Protein AF-A0A1G9SXQ6-F1 (afdb_monomer_lite)

Secondary structure (DSSP, 8-state):
--HHHHHHHHHHHH-GGGGTT---SEEEEE-TTS-EEEEE---S-SS---EEEEEE-SSEEEEEEES-SSS-SSPPEEEEEETT-SS-EEEPPPGGG--S---S--HHHHHHHHHHHHHHHHHHHT---SPPPSPPTT------------HHHHHHHHHTT--

Radius of gyration: 20.34 Å; chains: 1; bounding box: 38×59×49 Å

Foldseek 3Di:
DPVVVVVVVVCVVCDPVNVPPDDDQKAWDADPVRHIDIHGHDPPDPQACADWDWDDDPFWIKIWGDSHPAPAQDAIWIWIDGPVGPDTDTDDDDCVLVPDDDDVDGRRVVVVVSLVVVVVVCVVPVNDPHDDPDDDPPDPDDDDRDPPPPVVVVVVVVVVVVD

Structure (mmCIF, N/CA/C/O backbone):
data_AF-A0A1G9SXQ6-F1
#
_entry.id   AF-A0A1G9SXQ6-F1
#
loop_
_atom_site.group_PDB
_atom_site.id
_atom_site.type_symbol
_atom_site.label_atom_id
_atom_site.label_alt_id
_atom_site.label_comp_id
_atom_site.label_asym_id
_atom_site.label_entity_id
_atom_site.label_seq_id
_atom_site.pdbx_PDB_ins_code
_atom_site.Cartn_x
_atom_site.Cartn_y
_atom_site.Cartn_z
_atom_site.occupancy
_atom_site.B_iso_or_equiv
_atom_site.auth_seq_id
_atom_site.auth_comp_id
_atom_site.auth_asym_id
_atom_site.auth_atom_id
_atom_site.pdbx_PDB_model_num
ATOM 1 N N . MET A 1 1 ? 1.268 -1.533 -26.487 1.00 35.97 1 MET A N 1
ATOM 2 C CA . MET A 1 1 ? 2.076 -0.455 -27.112 1.00 35.97 1 MET A CA 1
ATOM 3 C C . MET A 1 1 ? 1.260 0.641 -27.830 1.00 35.97 1 MET A C 1
ATOM 5 O O . MET A 1 1 ? 1.849 1.626 -28.244 1.00 35.97 1 MET A O 1
ATOM 9 N N . VAL A 1 2 ? -0.080 0.554 -27.939 1.00 32.72 2 VAL A N 1
ATOM 10 C CA . VAL A 1 2 ? -0.904 1.559 -28.668 1.00 32.72 2 VAL A CA 1
ATOM 11 C C . VAL A 1 2 ? -1.483 2.661 -27.754 1.00 32.72 2 VAL A C 1
ATOM 13 O O . VAL A 1 2 ? -1.720 3.781 -28.192 1.00 32.72 2 VAL A O 1
ATOM 16 N N . MET A 1 3 ? -1.627 2.392 -26.452 1.00 28.22 3 MET A N 1
ATOM 17 C CA . MET A 1 3 ? -2.198 3.334 -25.474 1.00 28.22 3 MET A CA 1
ATOM 18 C C . MET A 1 3 ? -1.271 4.525 -25.144 1.00 28.22 3 MET A C 1
ATOM 20 O O . MET A 1 3 ? -1.743 5.623 -24.855 1.00 28.22 3 MET A O 1
ATOM 24 N N . TRP A 1 4 ? 0.049 4.340 -25.264 1.00 29.31 4 TRP A N 1
ATOM 25 C CA . TRP A 1 4 ? 1.053 5.383 -25.005 1.00 29.31 4 TRP A CA 1
ATOM 26 C C . TRP A 1 4 ? 1.088 6.466 -26.095 1.00 29.31 4 TRP A C 1
ATOM 28 O O . TRP A 1 4 ? 1.252 7.645 -25.788 1.00 29.31 4 TRP A O 1
ATOM 38 N N . GLY A 1 5 ? 0.850 6.094 -27.359 1.00 29.83 5 GLY A N 1
ATOM 39 C CA . GLY A 1 5 ? 0.803 7.047 -28.473 1.00 29.83 5 GLY A CA 1
ATOM 40 C C . GLY A 1 5 ? -0.365 8.030 -28.364 1.00 29.83 5 GLY A C 1
ATOM 41 O O . GLY A 1 5 ? -0.203 9.214 -28.648 1.00 29.83 5 GLY A O 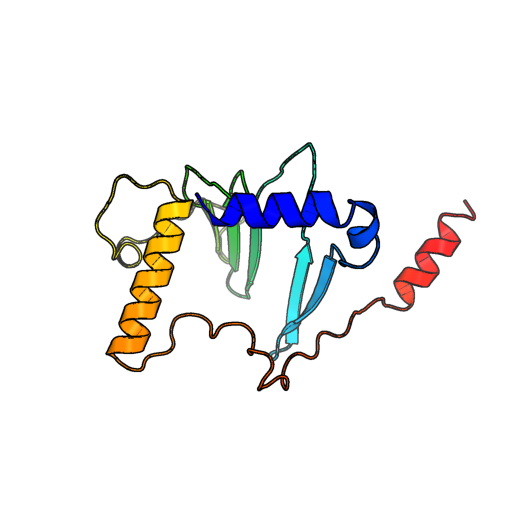1
ATOM 42 N N . ALA A 1 6 ? -1.523 7.571 -27.877 1.00 37.09 6 ALA A N 1
ATOM 43 C CA . ALA A 1 6 ? -2.682 8.431 -27.654 1.00 37.09 6 ALA A CA 1
ATOM 44 C C . ALA A 1 6 ? -2.465 9.394 -26.474 1.00 37.09 6 ALA A C 1
ATOM 46 O O . ALA A 1 6 ? -2.779 10.577 -26.587 1.00 37.09 6 ALA A O 1
ATOM 47 N N . CYS A 1 7 ? -1.871 8.924 -25.373 1.00 32.22 7 CYS A N 1
ATOM 48 C CA . CYS A 1 7 ? -1.610 9.765 -24.202 1.00 32.22 7 CYS A CA 1
ATOM 49 C C . CYS A 1 7 ? -0.569 10.860 -24.511 1.00 32.22 7 CYS A C 1
ATOM 51 O O . CYS A 1 7 ? -0.805 12.037 -24.241 1.00 32.22 7 CYS A O 1
ATOM 53 N N . ALA A 1 8 ? 0.527 10.504 -25.190 1.00 39.16 8 ALA A N 1
ATOM 54 C CA . ALA A 1 8 ? 1.541 11.464 -25.628 1.00 39.16 8 ALA A CA 1
ATOM 55 C C . ALA A 1 8 ? 0.994 12.473 -26.659 1.00 39.16 8 ALA A C 1
ATOM 57 O O . ALA A 1 8 ? 1.271 13.668 -26.562 1.00 39.16 8 ALA A O 1
ATOM 58 N N . ALA A 1 9 ? 0.152 12.028 -27.602 1.00 38.06 9 ALA A N 1
ATOM 59 C CA . ALA A 1 9 ? -0.474 12.914 -28.585 1.00 38.06 9 ALA A CA 1
ATOM 60 C C . ALA A 1 9 ? -1.456 13.913 -27.947 1.00 38.06 9 ALA A C 1
ATOM 62 O O . ALA A 1 9 ? -1.540 15.057 -28.398 1.00 38.06 9 ALA A O 1
ATOM 63 N N . TYR A 1 10 ? -2.171 13.525 -26.885 1.00 41.72 10 TYR A N 1
ATOM 64 C CA . TYR A 1 10 ? -3.026 14.447 -26.131 1.00 41.72 10 TYR A CA 1
ATOM 65 C C . TYR A 1 10 ? -2.203 15.460 -25.324 1.00 41.72 10 TYR A C 1
ATOM 67 O O . TYR A 1 10 ? -2.514 16.647 -25.348 1.00 41.72 10 TYR A O 1
ATOM 75 N N . VAL A 1 11 ? -1.104 15.052 -24.690 1.00 43.22 11 VAL A N 1
ATOM 76 C CA .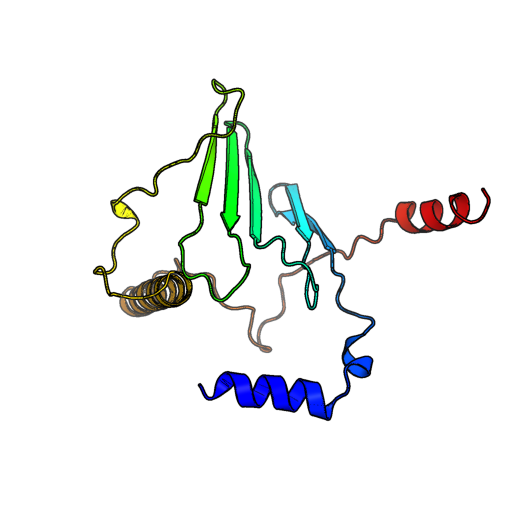 VAL A 1 11 ? -0.225 15.990 -23.966 1.00 43.22 11 VAL A CA 1
ATOM 77 C C . VAL A 1 11 ? 0.405 17.020 -24.917 1.00 43.22 11 VAL A C 1
ATOM 79 O O . VAL A 1 11 ? 0.439 18.209 -24.602 1.00 43.22 11 VAL A O 1
ATOM 82 N N . CYS A 1 12 ? 0.827 16.605 -26.115 1.00 40.59 12 CYS A N 1
ATOM 83 C CA . CYS A 1 12 ? 1.410 17.516 -27.106 1.00 40.59 12 CYS A CA 1
ATOM 84 C C . CYS A 1 12 ? 0.382 18.439 -27.784 1.00 40.59 12 CYS A C 1
ATOM 86 O O . CYS A 1 12 ? 0.724 19.566 -28.133 1.00 40.59 12 CYS A O 1
ATOM 88 N N . ARG A 1 13 ? -0.867 17.993 -27.981 1.00 38.12 13 ARG A N 1
ATOM 89 C CA . ARG A 1 13 ? -1.897 18.766 -28.703 1.00 38.12 13 ARG A CA 1
ATOM 90 C C . ARG A 1 13 ? -2.560 19.857 -27.863 1.00 38.12 13 ARG A C 1
ATOM 92 O O . ARG A 1 13 ? -3.040 20.832 -28.432 1.00 38.12 13 ARG A O 1
ATOM 99 N N . TRP A 1 14 ? -2.605 19.698 -26.543 1.00 40.12 14 TRP A N 1
ATOM 100 C CA . TRP A 1 14 ? -3.303 20.633 -25.654 1.00 40.12 14 TRP A CA 1
ATOM 101 C C . TRP A 1 14 ? -2.362 21.585 -24.906 1.00 40.12 14 TRP A C 1
ATOM 103 O O . TRP A 1 14 ? -2.839 22.528 -24.285 1.00 40.12 14 TRP A O 1
ATOM 113 N N . GLY A 1 15 ? -1.043 21.391 -25.021 1.00 35.88 15 GLY A N 1
ATOM 114 C CA . GLY A 1 15 ? -0.044 22.164 -24.286 1.00 35.88 15 GLY A CA 1
ATOM 115 C C . GLY A 1 15 ? -0.064 21.830 -22.792 1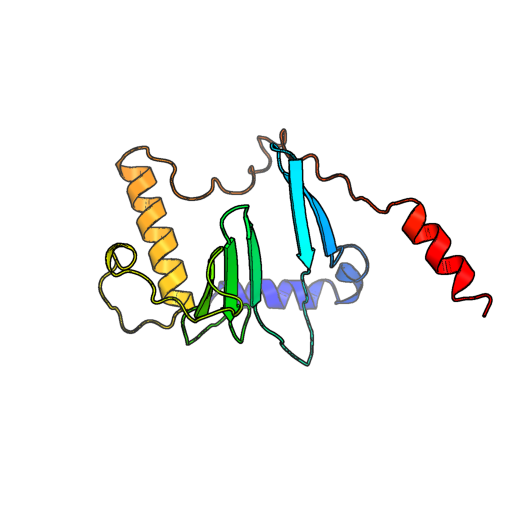.00 35.88 15 GLY A C 1
ATOM 116 O O . GLY A 1 15 ? -1.117 21.636 -22.186 1.00 35.88 15 GLY A O 1
ATOM 117 N N . VAL A 1 16 ? 1.111 21.774 -22.163 1.00 45.53 16 VAL A N 1
ATOM 118 C CA . VAL A 1 16 ? 1.228 21.575 -20.704 1.00 45.53 16 VAL A CA 1
ATOM 119 C C . VAL A 1 16 ? 0.466 22.642 -19.904 1.00 45.53 16 VAL A C 1
ATOM 121 O O . VAL A 1 16 ? 0.004 22.374 -18.796 1.00 45.53 16 VAL A O 1
ATOM 124 N N . ASP A 1 17 ? 0.237 23.810 -20.508 1.00 36.78 17 ASP A N 1
ATOM 125 C CA . ASP A 1 17 ? -0.492 24.931 -19.917 1.00 36.78 17 ASP A CA 1
ATOM 126 C C . ASP A 1 17 ? -1.996 24.651 -19.737 1.00 36.78 17 ASP A C 1
ATOM 128 O O . ASP A 1 17 ? -2.606 25.162 -18.797 1.00 36.78 17 ASP A O 1
ATOM 132 N N . ALA A 1 18 ? -2.606 23.784 -20.561 1.00 43.06 18 ALA A N 1
ATOM 133 C CA . ALA A 1 18 ? -4.025 23.431 -20.422 1.00 43.06 18 ALA A CA 1
ATOM 134 C C . ALA A 1 18 ? -4.314 22.512 -19.220 1.00 43.06 18 ALA A C 1
ATOM 136 O O . ALA A 1 18 ? -5.465 22.403 -18.793 1.00 43.06 18 ALA A O 1
ATOM 137 N N . PHE A 1 19 ? -3.286 21.876 -18.647 1.00 42.12 19 PHE A N 1
ATOM 138 C CA . PHE A 1 19 ? -3.402 20.992 -17.479 1.00 42.12 19 PHE A CA 1
ATOM 139 C C . PHE A 1 19 ? -2.950 21.648 -16.159 1.00 42.12 19 PHE A C 1
ATOM 141 O O . PHE A 1 19 ? -3.091 21.051 -15.090 1.00 42.12 19 PHE A O 1
ATOM 148 N N . ALA A 1 20 ? -2.421 22.873 -16.214 1.00 39.88 20 ALA A N 1
ATOM 149 C CA . ALA A 1 20 ? -1.567 23.418 -15.163 1.00 39.88 20 ALA A CA 1
ATOM 150 C C . ALA A 1 20 ? -2.238 24.089 -13.941 1.00 39.88 20 ALA A C 1
ATOM 152 O O . ALA A 1 20 ? -1.484 24.447 -13.037 1.00 39.88 20 ALA A O 1
ATOM 153 N N . PRO A 1 21 ? -3.577 24.253 -13.796 1.00 42.91 21 PRO A N 1
ATOM 154 C CA . PRO A 1 21 ? -4.053 24.716 -12.488 1.00 42.91 21 PRO A CA 1
ATOM 155 C C . PRO A 1 21 ? -5.368 24.096 -11.998 1.00 42.91 21 PRO A C 1
ATOM 157 O O . PRO A 1 21 ? -6.215 24.850 -11.532 1.00 42.91 21 PRO A O 1
ATOM 160 N N . ARG A 1 22 ? -5.611 22.774 -12.078 1.00 47.47 22 ARG A N 1
ATOM 161 C CA . ARG A 1 22 ? -6.845 22.205 -11.462 1.00 47.47 22 ARG A CA 1
ATOM 162 C C . ARG A 1 22 ? -6.783 20.824 -10.814 1.00 47.47 22 ARG A C 1
ATOM 164 O O . ARG A 1 22 ? -7.779 20.443 -10.211 1.00 47.47 22 ARG A O 1
ATOM 171 N N . MET A 1 23 ? -5.678 20.086 -10.877 1.00 50.62 23 MET A N 1
ATOM 172 C CA . MET A 1 23 ? -5.570 18.835 -10.117 1.00 50.62 23 MET A CA 1
ATOM 173 C C . MET A 1 23 ? -5.046 19.164 -8.716 1.00 50.62 23 MET A C 1
ATOM 175 O O . MET A 1 23 ? -3.870 19.520 -8.593 1.00 50.62 23 MET A O 1
ATOM 179 N N . PRO A 1 24 ? -5.869 19.100 -7.654 1.00 60.16 24 PRO A N 1
ATOM 180 C CA . PRO A 1 24 ? -5.319 19.154 -6.314 1.00 60.16 24 PRO A CA 1
ATOM 181 C C . PRO A 1 24 ? -4.390 17.946 -6.149 1.00 60.16 24 PRO A C 1
ATOM 183 O O . PRO A 1 24 ? -4.809 16.799 -6.259 1.00 60.16 24 PRO A O 1
ATOM 186 N N . GLN A 1 25 ? -3.110 18.217 -5.896 1.00 77.94 25 GLN A N 1
ATOM 187 C CA . GLN A 1 25 ? -2.092 17.190 -5.642 1.00 77.94 25 GLN A CA 1
ATOM 188 C C . GLN A 1 25 ? -2.301 16.516 -4.276 1.00 77.94 25 GLN A C 1
ATOM 190 O O . GLN A 1 25 ? -1.589 15.589 -3.908 1.00 77.94 25 GLN A O 1
ATOM 195 N N . ARG A 1 26 ? -3.259 17.003 -3.478 1.00 87.06 26 ARG A N 1
ATOM 196 C CA . ARG A 1 26 ? -3.578 16.481 -2.155 1.00 87.06 26 ARG A CA 1
ATOM 197 C C . ARG A 1 26 ? -5.084 16.450 -1.924 1.00 87.06 26 ARG A C 1
ATOM 199 O O . ARG A 1 26 ? -5.764 17.450 -2.144 1.00 87.06 26 ARG A O 1
ATOM 206 N N . TYR A 1 27 ? -5.565 15.331 -1.403 1.00 90.38 27 TYR A N 1
ATOM 207 C CA . TYR A 1 27 ? -6.937 15.127 -0.949 1.00 90.38 27 TYR A CA 1
ATOM 208 C C . TYR A 1 27 ? -6.908 14.716 0.516 1.00 90.38 27 TYR A C 1
ATOM 210 O O . TYR A 1 27 ? -6.041 13.948 0.915 1.00 90.38 27 TYR A O 1
ATOM 218 N N . ILE A 1 28 ? -7.839 15.224 1.315 1.00 92.88 28 ILE A N 1
ATOM 219 C CA . ILE A 1 28 ? -8.026 14.826 2.712 1.00 92.88 28 ILE A CA 1
ATOM 220 C C . ILE A 1 28 ? -9.527 14.697 2.932 1.00 92.88 28 ILE A C 1
ATOM 222 O O . ILE A 1 28 ? -10.294 15.524 2.429 1.00 92.88 28 ILE A O 1
ATOM 226 N N . GLY A 1 29 ? -9.950 13.685 3.673 1.00 92.88 29 GLY A N 1
ATOM 227 C CA . GLY A 1 29 ? -11.355 13.486 3.989 1.00 92.88 29 GLY A CA 1
ATOM 228 C C . GLY A 1 29 ? -11.565 12.403 5.031 1.00 92.88 29 GLY A C 1
ATOM 229 O O . GLY A 1 29 ? -10.617 11.946 5.670 1.00 92.88 29 GLY A O 1
ATOM 230 N N . SER A 1 30 ? -12.824 12.011 5.178 1.00 94.81 30 SER A N 1
ATOM 231 C CA . SER A 1 30 ? -13.241 10.872 5.984 1.00 94.81 30 SER A CA 1
ATOM 232 C C . SER A 1 30 ? -13.950 9.835 5.112 1.00 94.81 30 SER A C 1
ATOM 234 O O . SER A 1 30 ? -14.574 10.176 4.100 1.00 94.81 30 SER A O 1
ATOM 236 N N . LEU A 1 31 ? -13.815 8.570 5.493 1.00 91.00 31 LEU A N 1
ATOM 237 C CA . LEU A 1 31 ? -14.578 7.439 4.984 1.00 91.00 31 LEU A CA 1
ATOM 238 C C . LEU A 1 31 ? -15.975 7.412 5.636 1.00 91.00 31 LEU A C 1
ATOM 240 O O . LEU A 1 31 ? -16.304 8.258 6.470 1.00 91.00 31 LEU A O 1
ATOM 244 N N . ALA A 1 32 ? -16.832 6.479 5.211 1.00 89.06 32 ALA A N 1
ATOM 245 C CA . ALA A 1 32 ? -18.219 6.382 5.687 1.00 89.06 32 ALA A CA 1
ATOM 246 C C . ALA A 1 32 ? -18.337 6.024 7.182 1.00 89.06 32 ALA A C 1
ATOM 248 O O . ALA A 1 32 ? -19.368 6.289 7.791 1.00 89.06 32 ALA A O 1
ATOM 249 N N . ASP A 1 33 ? -17.286 5.437 7.747 1.00 91.31 33 ASP A N 1
ATOM 250 C CA . ASP A 1 33 ? -17.110 5.063 9.152 1.00 91.31 33 ASP A CA 1
ATOM 251 C C . ASP A 1 33 ? -16.278 6.094 9.940 1.00 91.31 33 ASP A C 1
ATOM 253 O O . ASP A 1 33 ? -15.733 5.783 10.995 1.00 91.31 33 ASP A O 1
ATOM 257 N N . ASP A 1 34 ? -16.153 7.316 9.412 1.00 92.94 34 ASP A N 1
ATOM 258 C CA . ASP A 1 34 ? -15.382 8.429 9.975 1.00 92.94 34 ASP A CA 1
ATOM 259 C C . ASP A 1 34 ? -13.856 8.222 10.043 1.00 92.94 34 ASP A C 1
ATOM 261 O O . ASP A 1 34 ? -13.135 9.123 10.488 1.00 92.94 34 ASP A O 1
ATOM 265 N N . ALA A 1 35 ? -13.320 7.111 9.520 1.00 93.75 35 ALA A N 1
ATOM 266 C CA . ALA A 1 35 ? -11.878 6.935 9.381 1.00 93.75 35 ALA A CA 1
ATOM 267 C C . ALA A 1 35 ? -11.286 8.014 8.459 1.00 93.75 35 ALA A C 1
ATOM 269 O O . ALA A 1 35 ? -11.834 8.332 7.403 1.00 93.75 35 ALA A O 1
ATOM 270 N N . LEU A 1 36 ? -10.160 8.609 8.852 1.00 96.00 36 LEU A N 1
ATOM 271 C CA . LEU A 1 36 ? -9.534 9.692 8.094 1.00 96.00 36 LEU A CA 1
ATOM 272 C C . LEU A 1 36 ? -8.624 9.147 6.995 1.00 96.00 36 LEU A C 1
ATOM 274 O O . LEU A 1 36 ? -7.910 8.167 7.192 1.00 96.00 36 LEU A O 1
ATOM 278 N N . PHE A 1 37 ? -8.577 9.843 5.861 1.00 95.00 37 PHE A N 1
ATOM 279 C CA . PHE A 1 37 ? -7.611 9.566 4.804 1.00 95.00 37 PHE A CA 1
ATOM 280 C C . PHE A 1 37 ? -6.940 10.847 4.308 1.00 95.00 37 PHE A C 1
ATOM 282 O O . PHE A 1 37 ? -7.519 11.937 4.326 1.00 95.00 37 PHE A O 1
ATOM 289 N N . SER A 1 38 ? -5.716 10.698 3.804 1.00 95.19 38 SER A N 1
ATOM 290 C CA . SER A 1 38 ? -5.013 11.719 3.033 1.00 95.19 38 SER A CA 1
ATOM 291 C C . SER A 1 38 ? -4.342 11.051 1.841 1.00 95.19 38 SER A C 1
ATOM 293 O O . SER A 1 38 ? -3.628 10.070 2.004 1.00 95.19 38 SER A O 1
ATOM 295 N N . ILE A 1 39 ? -4.543 11.596 0.647 1.00 93.19 39 ILE A N 1
ATOM 296 C CA . ILE A 1 39 ? -3.909 11.133 -0.588 1.00 93.19 39 ILE A CA 1
ATOM 297 C C . ILE A 1 39 ? -3.016 12.258 -1.081 1.00 93.19 39 ILE A C 1
ATOM 299 O O . ILE A 1 39 ? -3.489 13.383 -1.244 1.00 93.19 39 ILE A O 1
ATOM 303 N N . HIS A 1 40 ? -1.747 11.953 -1.334 1.00 90.06 40 HIS A N 1
ATOM 304 C CA . HIS A 1 40 ? -0.837 12.843 -2.039 1.00 90.06 40 HIS A CA 1
ATOM 305 C C . HIS A 1 40 ? -0.462 12.204 -3.372 1.00 90.06 40 HIS A C 1
ATOM 307 O O . HIS A 1 40 ? 0.008 11.071 -3.406 1.00 90.06 40 HIS A O 1
ATOM 313 N N . ILE A 1 41 ? -0.725 12.913 -4.464 1.00 86.81 41 ILE A N 1
ATOM 314 C CA . ILE A 1 41 ? -0.363 12.482 -5.808 1.00 86.81 41 ILE A CA 1
ATOM 315 C C . ILE A 1 41 ? 0.738 13.416 -6.272 1.00 86.81 41 ILE A C 1
ATOM 317 O O . ILE A 1 41 ? 0.567 14.631 -6.272 1.00 86.81 41 ILE A O 1
ATOM 321 N N . GLU A 1 42 ? 1.860 12.839 -6.673 1.00 82.94 42 GLU A N 1
ATOM 322 C CA . GLU A 1 42 ? 2.976 13.576 -7.241 1.00 82.94 42 GLU A CA 1
ATOM 323 C C . GLU A 1 42 ? 3.234 13.061 -8.656 1.00 82.94 42 GLU A C 1
ATOM 325 O O . GLU A 1 42 ? 3.525 11.887 -8.878 1.00 82.94 42 GLU A O 1
ATOM 330 N N . GLY A 1 43 ? 3.108 13.953 -9.635 1.00 79.31 43 GLY A N 1
ATOM 331 C CA . GLY A 1 43 ? 3.404 13.679 -11.039 1.00 79.31 43 GLY A CA 1
ATOM 332 C C . GLY A 1 43 ? 4.496 14.601 -11.568 1.00 79.31 43 GLY A C 1
ATOM 333 O O . GLY A 1 43 ? 4.758 15.658 -10.993 1.00 79.31 43 GLY A O 1
ATOM 334 N N . ALA A 1 44 ? 5.125 14.205 -12.678 1.00 77.81 44 ALA A N 1
ATOM 335 C CA . ALA A 1 44 ? 6.136 14.995 -13.395 1.00 77.81 44 ALA A CA 1
ATOM 336 C C . ALA A 1 44 ? 7.331 15.466 -12.535 1.00 77.81 44 ALA A C 1
ATOM 338 O O . ALA A 1 44 ? 7.986 16.457 -12.853 1.00 77.81 44 ALA A O 1
ATOM 339 N N . GLN A 1 45 ? 7.636 14.744 -11.455 1.00 73.88 45 GLN A N 1
ATOM 340 C CA . GLN A 1 45 ? 8.777 15.045 -10.600 1.00 73.88 45 GLN A CA 1
ATOM 341 C C . GLN A 1 45 ? 10.069 14.466 -11.191 1.00 73.88 45 GLN A C 1
ATOM 343 O O . GLN A 1 45 ? 10.102 13.341 -11.698 1.00 73.88 45 GLN A O 1
ATOM 348 N N . ARG A 1 46 ? 11.164 15.235 -11.105 1.00 79.06 46 ARG A N 1
ATOM 349 C CA . ARG A 1 46 ? 12.507 14.763 -11.490 1.00 79.06 46 ARG A CA 1
ATOM 350 C C . ARG A 1 46 ? 12.977 13.636 -10.571 1.00 79.06 46 ARG A C 1
ATOM 352 O O . ARG A 1 46 ? 13.566 12.663 -11.035 1.00 79.06 46 ARG A O 1
ATOM 359 N N . LEU A 1 47 ? 12.729 13.803 -9.274 1.00 82.19 47 LEU A N 1
ATOM 360 C CA . LEU A 1 47 ? 12.956 12.787 -8.255 1.00 82.19 47 LEU A CA 1
ATOM 361 C C . LEU A 1 47 ? 11.664 11.996 -8.083 1.00 82.19 47 LEU A C 1
ATOM 363 O O . LEU A 1 47 ? 10.588 12.580 -8.053 1.00 82.19 47 LEU A O 1
ATOM 367 N N . ARG A 1 48 ? 11.769 10.672 -8.015 1.00 79.00 48 ARG A N 1
ATOM 368 C CA . ARG A 1 48 ? 10.616 9.773 -7.959 1.00 79.00 48 ARG A CA 1
ATOM 369 C C . ARG A 1 48 ? 10.679 9.000 -6.643 1.00 79.00 48 ARG A C 1
ATOM 371 O O . ARG A 1 48 ? 11.383 7.997 -6.610 1.00 79.00 48 ARG A O 1
ATOM 378 N N . PRO A 1 49 ? 10.013 9.477 -5.575 1.00 82.81 49 PRO A N 1
ATOM 379 C CA . PRO A 1 49 ? 10.028 8.800 -4.277 1.00 82.81 49 PRO A CA 1
ATOM 380 C C . PRO A 1 49 ? 9.237 7.483 -4.293 1.00 82.81 49 PRO A C 1
ATOM 382 O O . PRO A 1 49 ? 9.417 6.657 -3.407 1.00 82.81 49 PRO A O 1
ATOM 385 N N . GLY A 1 50 ? 8.413 7.271 -5.325 1.00 90.75 50 GLY A N 1
ATOM 386 C CA . GLY A 1 50 ? 7.714 6.018 -5.565 1.00 90.75 50 GLY A CA 1
ATOM 387 C C . GLY A 1 50 ? 6.310 6.010 -4.974 1.00 90.75 50 GLY A C 1
ATOM 388 O O . GLY A 1 50 ? 5.594 7.005 -5.070 1.00 90.75 50 GLY A O 1
ATOM 389 N N . LEU A 1 51 ? 5.911 4.866 -4.427 1.00 92.56 51 LEU A N 1
ATOM 390 C CA . LEU A 1 51 ? 4.620 4.648 -3.782 1.00 92.56 51 LEU A CA 1
ATOM 391 C C . LEU A 1 51 ? 4.829 4.447 -2.284 1.00 92.56 51 LEU A C 1
ATOM 393 O O . LEU A 1 51 ? 5.685 3.660 -1.886 1.00 92.56 51 LEU A O 1
ATOM 397 N N . GLN A 1 52 ? 3.986 5.091 -1.479 1.00 95.50 52 GLN A N 1
ATOM 398 C CA . GLN A 1 52 ? 3.797 4.751 -0.075 1.00 95.50 52 GLN A CA 1
ATOM 399 C C . GLN A 1 52 ? 2.305 4.785 0.260 1.00 95.50 52 GLN A C 1
ATOM 401 O O . GLN A 1 52 ? 1.620 5.764 -0.039 1.00 95.50 52 GLN A O 1
ATOM 406 N N . ILE A 1 53 ? 1.811 3.717 0.881 1.00 96.25 53 ILE A N 1
ATOM 407 C CA . ILE A 1 53 ? 0.453 3.622 1.420 1.00 96.25 53 ILE A CA 1
ATOM 408 C C . ILE A 1 53 ? 0.580 3.233 2.884 1.00 96.25 53 ILE A C 1
ATOM 410 O O . ILE A 1 53 ? 1.117 2.170 3.177 1.00 96.25 53 ILE A O 1
ATOM 414 N N . ASP A 1 54 ? 0.058 4.072 3.774 1.00 96.88 54 ASP A N 1
ATOM 415 C CA . ASP A 1 54 ? 0.045 3.824 5.214 1.00 96.88 54 ASP A CA 1
ATOM 416 C C . ASP A 1 54 ? -1.391 3.580 5.680 1.00 96.88 54 ASP A C 1
ATOM 418 O O . ASP A 1 54 ? -2.286 4.379 5.400 1.00 96.88 54 ASP A O 1
ATOM 422 N N . ILE A 1 55 ? -1.603 2.474 6.390 1.00 95.88 55 ILE A N 1
ATOM 423 C CA . ILE A 1 55 ? -2.889 2.074 6.960 1.00 95.88 55 ILE A CA 1
ATOM 424 C C . ILE A 1 55 ? -2.684 1.901 8.461 1.00 95.88 55 ILE A C 1
ATOM 426 O O . ILE A 1 55 ? -1.997 0.979 8.896 1.00 95.88 55 ILE A O 1
ATOM 430 N N . THR A 1 56 ? -3.291 2.778 9.253 1.00 94.50 56 THR A N 1
ATOM 431 C CA . THR A 1 56 ? -3.234 2.720 10.717 1.00 94.50 56 THR A CA 1
ATOM 432 C C . THR A 1 56 ? -4.564 2.221 11.255 1.00 94.50 56 THR A C 1
ATOM 434 O O . THR A 1 56 ? -5.600 2.842 11.022 1.00 94.50 56 THR A O 1
ATOM 437 N N . GLY A 1 57 ? -4.526 1.111 11.984 1.00 92.50 57 GLY A N 1
ATOM 438 C CA . GLY A 1 57 ? -5.660 0.549 12.707 1.00 92.50 57 GLY A CA 1
ATOM 439 C C . GLY A 1 57 ? -5.424 0.544 14.216 1.00 92.50 57 GLY A C 1
ATOM 440 O O . GLY A 1 57 ? -4.386 0.974 14.715 1.00 92.50 57 GLY A O 1
ATOM 441 N N . THR A 1 58 ? -6.397 0.025 14.959 1.00 92.25 58 THR A N 1
ATOM 442 C CA . THR A 1 58 ? -6.308 -0.122 16.421 1.00 92.25 58 THR A CA 1
ATOM 443 C C . THR A 1 58 ? -5.325 -1.206 16.858 1.00 92.25 58 THR A C 1
ATOM 445 O O . THR A 1 58 ? -4.802 -1.146 17.965 1.00 92.25 58 THR A O 1
ATOM 448 N N . GLU A 1 59 ? -5.075 -2.198 16.004 1.00 92.25 59 GLU A N 1
ATOM 449 C CA . GLU A 1 59 ? -4.219 -3.355 16.307 1.00 92.25 59 GLU A CA 1
ATOM 450 C C . GLU A 1 59 ? -2.791 -3.210 15.761 1.00 92.25 59 GLU A C 1
ATOM 452 O O . GLU A 1 59 ? -1.910 -4.010 16.089 1.00 92.25 59 GLU A O 1
ATOM 457 N N . GLY A 1 60 ? -2.544 -2.191 14.935 1.00 93.50 60 GLY A N 1
ATOM 458 C CA . GLY A 1 60 ? -1.255 -2.004 14.293 1.00 93.50 60 GLY A CA 1
ATOM 459 C C . GLY A 1 60 ? -1.273 -1.055 13.103 1.00 93.50 60 GLY A C 1
ATOM 460 O O . GLY A 1 60 ? -2.264 -0.389 12.805 1.00 93.50 60 GLY A O 1
ATOM 461 N N . VAL A 1 61 ? -0.141 -1.020 12.412 1.00 95.44 61 VAL A N 1
ATOM 462 C CA . VAL A 1 61 ? 0.113 -0.220 11.217 1.00 95.44 61 VAL A CA 1
ATOM 463 C C . VAL A 1 61 ? 0.609 -1.140 10.111 1.00 95.44 61 VAL A C 1
ATOM 465 O O . VAL A 1 61 ? 1.473 -1.987 10.339 1.00 95.44 61 VAL A O 1
ATOM 468 N N . LEU A 1 62 ? 0.091 -0.937 8.906 1.00 96.56 62 LEU A N 1
ATOM 469 C CA . LEU A 1 62 ? 0.632 -1.497 7.677 1.00 96.56 62 LEU A CA 1
ATOM 470 C C . LEU A 1 62 ? 1.181 -0.373 6.808 1.00 96.56 62 LEU A C 1
ATOM 472 O O . LEU A 1 62 ? 0.577 0.695 6.697 1.00 96.56 62 LEU A O 1
ATOM 476 N N . ARG A 1 63 ? 2.308 -0.639 6.156 1.00 97.19 63 ARG A N 1
ATOM 477 C CA . ARG A 1 63 ? 2.884 0.243 5.146 1.00 97.19 63 ARG A CA 1
ATOM 478 C C . ARG A 1 63 ? 3.210 -0.558 3.898 1.00 97.19 63 ARG A C 1
ATOM 480 O O . ARG A 1 63 ? 3.848 -1.598 3.976 1.00 97.19 63 ARG A O 1
ATOM 487 N N . VAL A 1 64 ? 2.809 -0.059 2.741 1.00 96.25 64 VAL A N 1
ATOM 488 C CA . VAL A 1 64 ? 3.177 -0.628 1.442 1.00 96.25 64 VAL A CA 1
ATOM 489 C C . VAL A 1 64 ? 4.066 0.370 0.729 1.00 96.25 64 VAL A C 1
ATOM 491 O O . VAL A 1 64 ? 3.688 1.533 0.595 1.00 96.25 64 VAL A O 1
ATOM 494 N N . THR A 1 65 ? 5.235 -0.071 0.270 1.00 96.00 65 THR A N 1
ATOM 495 C CA . THR A 1 65 ? 6.189 0.785 -0.442 1.00 96.00 65 THR A CA 1
ATOM 496 C C . THR A 1 65 ? 6.604 0.199 -1.777 1.00 96.00 65 THR A C 1
ATOM 498 O O . THR A 1 65 ? 6.748 -1.015 -1.917 1.00 96.00 65 THR A O 1
ATOM 501 N N . ASN A 1 66 ? 6.892 1.074 -2.735 1.00 93.56 66 ASN A N 1
ATOM 502 C CA . ASN A 1 66 ? 7.600 0.715 -3.957 1.00 93.56 66 ASN A CA 1
ATOM 503 C C . ASN A 1 66 ? 8.498 1.873 -4.399 1.00 93.56 66 ASN A C 1
ATOM 505 O O . ASN A 1 66 ? 8.129 3.034 -4.243 1.00 93.56 66 ASN A O 1
ATOM 509 N N . ALA A 1 67 ? 9.652 1.569 -4.994 1.00 90.81 67 ALA A N 1
ATOM 510 C CA . ALA A 1 67 ? 10.563 2.575 -5.540 1.00 90.81 67 ALA A CA 1
ATOM 511 C C . ALA A 1 67 ? 9.953 3.370 -6.711 1.00 90.81 67 ALA A C 1
ATOM 513 O O . ALA A 1 67 ? 10.447 4.442 -7.068 1.00 90.81 67 ALA A O 1
ATOM 514 N N . ARG A 1 68 ? 8.894 2.852 -7.342 1.00 85.12 68 ARG A N 1
ATOM 515 C CA . ARG A 1 68 ? 8.154 3.533 -8.405 1.00 85.12 68 ARG A CA 1
ATOM 516 C C . ARG A 1 68 ? 6.647 3.388 -8.179 1.00 85.12 68 ARG A C 1
ATOM 518 O O . ARG A 1 68 ? 6.171 2.446 -7.560 1.00 85.12 68 ARG A O 1
ATOM 525 N N . ALA A 1 69 ? 5.887 4.365 -8.668 1.00 79.88 69 ALA A N 1
ATOM 526 C CA . ALA A 1 69 ? 4.424 4.302 -8.641 1.00 79.88 69 ALA A CA 1
ATOM 527 C C . ALA A 1 69 ? 3.851 3.474 -9.808 1.00 79.88 69 ALA A C 1
ATOM 529 O O . ALA A 1 69 ? 2.730 2.984 -9.722 1.00 79.88 69 ALA A O 1
ATOM 530 N N . TYR A 1 70 ? 4.620 3.326 -10.891 1.00 78.75 70 TYR A N 1
ATOM 531 C CA . TYR A 1 70 ? 4.258 2.609 -12.113 1.00 78.75 70 TYR A CA 1
ATOM 532 C C . TYR A 1 70 ? 5.510 1.966 -12.724 1.00 78.75 70 TYR A C 1
ATOM 534 O O . TYR A 1 70 ? 6.624 2.434 -12.473 1.00 78.75 70 TYR A O 1
ATOM 542 N N . GLU A 1 71 ? 5.317 0.955 -13.581 1.00 83.56 71 GLU A N 1
ATOM 543 C CA . GLU A 1 71 ? 6.405 0.240 -14.279 1.00 83.56 71 GLU A CA 1
ATOM 544 C C . GLU A 1 71 ? 7.405 -0.403 -13.298 1.00 83.56 71 GLU A C 1
ATOM 546 O O . GLU A 1 71 ? 8.628 -0.348 -13.454 1.00 83.56 71 GLU A O 1
ATOM 551 N N . ASN A 1 72 ? 6.854 -0.984 -12.237 1.00 84.56 72 ASN A N 1
ATOM 552 C CA . ASN A 1 72 ? 7.567 -1.696 -11.191 1.00 84.56 72 ASN A CA 1
ATOM 553 C C . ASN A 1 72 ? 8.063 -3.039 -11.724 1.00 84.56 72 ASN A C 1
ATOM 555 O O . ASN A 1 72 ? 7.262 -3.897 -12.093 1.00 84.56 72 ASN A O 1
ATOM 559 N N . VAL A 1 73 ? 9.384 -3.220 -11.714 1.00 87.31 73 VAL A N 1
ATOM 560 C CA . VAL A 1 73 ? 10.021 -4.517 -11.983 1.00 87.31 73 VAL A CA 1
ATOM 561 C C . VAL A 1 73 ? 9.849 -5.456 -10.789 1.00 87.31 73 VAL A C 1
ATOM 563 O O . VAL A 1 73 ? 9.585 -6.640 -10.967 1.00 87.31 73 VAL A O 1
ATOM 566 N N . GLN A 1 74 ? 9.970 -4.911 -9.577 1.00 87.69 74 GLN A N 1
ATOM 567 C CA . GLN A 1 74 ? 9.846 -5.634 -8.314 1.00 87.69 74 GLN A CA 1
ATOM 568 C C . GLN A 1 74 ? 8.475 -5.395 -7.683 1.00 87.69 74 GLN A C 1
ATOM 570 O O . GLN A 1 74 ? 7.887 -4.322 -7.851 1.00 87.69 74 GLN A O 1
ATOM 575 N N . ASP A 1 75 ? 7.991 -6.398 -6.952 1.00 89.31 75 ASP A N 1
ATOM 576 C CA . ASP A 1 75 ? 6.736 -6.302 -6.213 1.00 89.31 75 ASP A CA 1
ATOM 577 C C . ASP A 1 75 ? 6.834 -5.270 -5.079 1.00 89.31 75 ASP A C 1
ATOM 579 O O . ASP A 1 75 ? 7.917 -4.805 -4.714 1.00 89.31 75 ASP A O 1
ATOM 583 N N . ASN A 1 76 ? 5.685 -4.874 -4.547 1.00 92.50 76 ASN A N 1
ATOM 584 C CA . ASN A 1 76 ? 5.622 -3.978 -3.407 1.00 92.50 76 ASN A CA 1
ATOM 585 C C . ASN A 1 76 ? 6.172 -4.666 -2.155 1.00 92.50 76 ASN A C 1
ATOM 587 O O . ASN A 1 76 ? 5.858 -5.822 -1.873 1.00 92.50 76 ASN A O 1
ATOM 591 N N . THR A 1 77 ? 6.925 -3.918 -1.356 1.00 95.38 77 THR A N 1
ATOM 592 C CA . THR A 1 77 ? 7.312 -4.361 -0.015 1.00 95.38 77 THR A CA 1
ATOM 593 C C . THR A 1 77 ? 6.192 -4.018 0.954 1.00 95.38 77 THR A C 1
ATOM 595 O O . THR A 1 77 ? 5.735 -2.870 0.995 1.00 95.38 77 THR A O 1
ATOM 598 N N . VAL A 1 78 ? 5.754 -5.006 1.731 1.00 96.19 78 VAL A N 1
ATOM 599 C CA . VAL A 1 78 ? 4.761 -4.827 2.791 1.00 96.19 78 VAL A CA 1
ATOM 600 C C . VAL A 1 78 ? 5.493 -4.783 4.120 1.00 96.19 78 VAL A C 1
ATOM 602 O O . VAL A 1 78 ? 6.323 -5.636 4.404 1.00 96.19 78 VAL A O 1
ATOM 605 N N . TRP A 1 79 ? 5.167 -3.796 4.935 1.00 96.94 79 TRP A N 1
ATOM 606 C CA . TRP A 1 79 ? 5.697 -3.600 6.271 1.00 96.94 79 TRP A CA 1
ATOM 607 C C . TRP A 1 79 ? 4.553 -3.647 7.272 1.00 96.94 79 TRP A C 1
ATOM 609 O O . TRP A 1 79 ? 3.452 -3.170 6.982 1.00 96.94 79 TRP A O 1
ATOM 619 N N . GLY A 1 80 ? 4.819 -4.173 8.459 1.00 95.81 80 GLY A N 1
ATOM 620 C CA . GLY A 1 80 ? 3.842 -4.274 9.526 1.00 95.81 80 GLY A CA 1
ATOM 621 C C . GLY A 1 80 ? 4.439 -3.997 10.891 1.00 95.81 80 GLY A C 1
ATOM 622 O O . GLY A 1 80 ? 5.600 -4.283 11.163 1.00 95.81 80 GLY A O 1
ATOM 623 N N . MET A 1 81 ? 3.609 -3.436 11.756 1.00 94.62 81 MET A N 1
ATOM 624 C CA . MET A 1 81 ? 3.878 -3.253 13.174 1.00 94.62 81 MET A CA 1
ATOM 625 C C . MET A 1 81 ? 2.564 -3.517 13.902 1.00 94.62 81 MET A C 1
ATOM 627 O O . MET A 1 81 ? 1.549 -2.921 13.555 1.00 94.62 81 MET A O 1
ATOM 631 N N . ASN A 1 82 ? 2.555 -4.420 14.876 1.00 88.62 82 ASN A N 1
ATOM 632 C CA . ASN A 1 82 ? 1.379 -4.696 15.707 1.00 88.62 82 ASN A CA 1
ATOM 633 C C . ASN A 1 82 ? 1.614 -4.190 17.134 1.00 88.62 82 ASN A C 1
ATOM 635 O O . ASN A 1 82 ? 2.732 -3.806 17.459 1.00 88.62 82 ASN A O 1
ATOM 639 N N . GLY A 1 83 ? 0.595 -4.222 17.997 1.00 70.12 83 GLY A N 1
ATOM 640 C CA . GLY A 1 83 ? 0.655 -3.699 19.374 1.00 70.12 83 GLY A CA 1
ATOM 641 C C . GLY A 1 83 ? 1.757 -4.249 20.301 1.00 70.12 83 GLY A C 1
ATOM 642 O O . GLY A 1 83 ? 1.832 -3.817 21.447 1.00 70.12 83 GLY A O 1
ATOM 643 N N . THR A 1 84 ? 2.598 -5.181 19.843 1.00 77.56 84 THR A N 1
ATOM 644 C CA . THR A 1 84 ? 3.785 -5.666 20.571 1.00 77.56 84 THR A CA 1
ATOM 645 C C . THR A 1 84 ? 5.118 -5.230 19.958 1.00 77.56 84 THR A C 1
ATOM 647 O O . THR A 1 84 ? 6.145 -5.356 20.619 1.00 77.56 84 THR A O 1
ATOM 650 N N . SER A 1 85 ? 5.117 -4.714 18.725 1.00 81.62 85 SER A N 1
ATOM 651 C CA . SER A 1 85 ? 6.313 -4.230 18.035 1.00 81.62 85 SER A CA 1
ATOM 652 C C . SER A 1 85 ? 6.378 -2.705 18.064 1.00 81.62 85 SER A C 1
ATOM 654 O O . SER A 1 85 ? 5.381 -2.023 17.838 1.00 81.62 85 SER A O 1
ATOM 656 N N . GLU A 1 86 ? 7.573 -2.171 18.298 1.00 83.44 86 GLU A N 1
ATOM 657 C CA . GLU A 1 86 ? 7.854 -0.731 18.238 1.00 83.44 86 GLU A CA 1
ATOM 658 C C . GLU A 1 86 ? 8.430 -0.301 16.875 1.00 83.44 86 GLU A C 1
ATOM 660 O O . GLU A 1 86 ? 8.672 0.885 16.646 1.00 83.44 86 GLU A O 1
ATOM 665 N N . VAL A 1 87 ? 8.668 -1.253 15.963 1.00 91.00 87 VAL A N 1
ATOM 666 C CA . VAL A 1 87 ? 9.325 -1.021 14.669 1.00 91.00 87 VAL A CA 1
ATOM 667 C C . VAL A 1 87 ? 8.539 -1.694 13.540 1.00 91.00 87 VAL A C 1
ATOM 669 O O . VAL A 1 87 ? 7.985 -2.780 13.703 1.00 91.00 87 VAL A O 1
ATOM 672 N N . LEU A 1 88 ? 8.489 -1.037 12.377 1.00 94.50 88 LEU A N 1
ATOM 673 C CA . LEU A 1 88 ? 7.972 -1.636 11.145 1.00 94.50 88 LEU A CA 1
ATOM 674 C C . LEU A 1 88 ? 8.929 -2.723 10.646 1.00 94.50 88 LEU A C 1
ATOM 676 O O . LEU A 1 88 ? 10.085 -2.438 10.336 1.00 94.50 88 LEU A O 1
ATOM 680 N N . GLU A 1 89 ? 8.418 -3.938 10.503 1.00 95.81 89 GLU A N 1
ATOM 681 C CA . GLU A 1 89 ? 9.145 -5.087 9.967 1.00 95.81 89 GLU A CA 1
ATOM 682 C C . GLU A 1 89 ? 8.562 -5.503 8.617 1.00 95.81 89 GLU A C 1
ATOM 684 O O . GLU A 1 89 ? 7.363 -5.351 8.378 1.00 95.81 89 GLU A O 1
ATOM 689 N N . GLU A 1 90 ? 9.401 -6.015 7.718 1.00 95.88 90 GLU A N 1
ATOM 690 C CA . GLU A 1 90 ? 8.938 -6.530 6.430 1.00 95.88 90 GLU A CA 1
ATOM 691 C C . GLU A 1 90 ? 8.082 -7.790 6.639 1.00 95.88 90 GLU A C 1
ATOM 693 O O . GLU A 1 90 ? 8.487 -8.737 7.314 1.00 95.88 90 GLU A O 1
ATOM 698 N N . LEU A 1 91 ? 6.891 -7.804 6.042 1.00 94.19 91 LEU A N 1
ATOM 699 C CA . LEU A 1 91 ? 5.961 -8.921 6.078 1.00 94.19 91 LEU A CA 1
ATOM 700 C C . LEU A 1 91 ? 6.014 -9.688 4.751 1.00 94.19 91 LEU A C 1
ATOM 702 O O . LEU A 1 91 ? 5.789 -9.095 3.691 1.00 94.19 91 LEU A O 1
ATOM 706 N N . PRO A 1 92 ? 6.234 -11.014 4.772 1.00 92.69 92 PRO A N 1
ATOM 707 C CA . PRO A 1 92 ? 6.155 -11.811 3.559 1.00 92.69 92 PRO A CA 1
ATOM 708 C C . PRO A 1 92 ? 4.710 -11.858 3.059 1.00 92.69 92 PRO A C 1
ATOM 710 O O . PRO A 1 92 ? 3.783 -12.036 3.849 1.00 92.69 92 PRO A O 1
ATOM 713 N N . VAL A 1 93 ? 4.510 -11.768 1.742 1.00 88.25 93 VAL A N 1
ATOM 714 C CA . VAL A 1 93 ? 3.187 -11.966 1.132 1.00 88.25 93 VAL A CA 1
ATOM 715 C C . VAL A 1 93 ? 2.814 -13.453 1.203 1.00 88.25 93 VAL A C 1
ATOM 717 O O . VAL A 1 93 ? 3.525 -14.278 0.618 1.00 88.25 93 VAL A O 1
ATOM 720 N N . PRO A 1 94 ? 1.713 -13.824 1.884 1.00 88.88 94 PRO A N 1
ATOM 721 C CA . PRO A 1 94 ? 1.325 -15.226 2.007 1.00 88.88 94 PRO A CA 1
ATOM 722 C C . PRO A 1 94 ? 1.020 -15.909 0.666 1.00 88.88 94 PRO A C 1
ATOM 724 O O . PRO A 1 94 ? 0.418 -15.314 -0.229 1.00 88.88 94 PRO A O 1
ATOM 727 N N . VAL A 1 95 ? 1.384 -17.192 0.547 1.00 88.06 95 VAL A N 1
ATOM 728 C CA . VAL A 1 95 ? 1.265 -17.970 -0.703 1.00 88.06 95 VAL A CA 1
ATOM 729 C C . VAL A 1 95 ? -0.172 -18.081 -1.212 1.00 88.06 95 VAL A C 1
ATOM 731 O O . VAL A 1 95 ? -0.384 -18.117 -2.418 1.00 88.06 95 VAL A O 1
ATOM 734 N N . GLN A 1 96 ? -1.172 -18.059 -0.328 1.00 87.69 96 GLN A N 1
ATOM 735 C CA . GLN A 1 96 ? -2.580 -18.095 -0.731 1.00 87.69 96 GLN A CA 1
ATOM 736 C C . GLN A 1 96 ? -3.012 -16.881 -1.568 1.00 87.69 96 GLN A C 1
ATOM 738 O O . GLN A 1 96 ? -4.021 -16.955 -2.262 1.00 87.69 96 GLN A O 1
ATOM 743 N N . TYR A 1 97 ? -2.255 -15.779 -1.533 1.00 86.25 97 TYR A N 1
ATOM 744 C CA . TYR A 1 97 ? -2.499 -14.619 -2.391 1.00 86.25 97 TYR A CA 1
ATOM 745 C C . TYR A 1 97 ? -1.796 -14.723 -3.754 1.00 86.25 97 TYR A C 1
ATOM 747 O O . TYR A 1 97 ? -2.011 -13.870 -4.610 1.00 86.25 97 TYR A O 1
ATOM 755 N N . ARG A 1 98 ? -1.001 -15.777 -3.990 1.00 86.19 98 ARG A N 1
ATOM 756 C CA . ARG A 1 98 ? -0.315 -16.059 -5.260 1.00 86.19 98 ARG A CA 1
ATOM 757 C C . ARG A 1 98 ? -1.048 -17.136 -6.061 1.00 86.19 98 ARG A C 1
ATOM 759 O O . ARG A 1 98 ? -0.592 -18.269 -6.170 1.00 86.19 98 ARG A O 1
ATOM 766 N N . PHE A 1 99 ? -2.229 -16.798 -6.571 1.00 85.44 99 PHE A N 1
ATOM 767 C CA . PHE A 1 99 ? -3.107 -17.753 -7.264 1.00 85.44 99 PHE A CA 1
ATOM 768 C C . PHE A 1 99 ? -2.909 -17.812 -8.785 1.00 85.44 99 PHE A C 1
ATOM 770 O O . PHE A 1 99 ? -3.496 -18.671 -9.445 1.00 85.44 99 PHE A O 1
ATOM 777 N N . LEU A 1 100 ? -2.104 -16.916 -9.358 1.00 86.12 100 LEU A N 1
ATOM 778 C CA . LEU A 1 100 ? -1.665 -17.040 -10.743 1.00 86.12 100 LEU A CA 1
ATOM 779 C C . LEU A 1 100 ? -0.380 -17.856 -10.803 1.00 86.12 100 LEU A C 1
ATOM 781 O O . LEU A 1 100 ? 0.472 -17.739 -9.927 1.00 86.12 100 LEU A O 1
ATOM 785 N N . ALA A 1 101 ? -0.248 -18.675 -11.849 1.00 79.25 101 ALA A N 1
ATOM 786 C CA . ALA A 1 101 ? 1.010 -19.349 -12.129 1.00 79.25 101 ALA A CA 1
ATOM 787 C C . ALA A 1 101 ? 2.121 -18.304 -12.299 1.00 79.25 101 ALA A C 1
ATOM 789 O O . ALA A 1 101 ? 1.880 -17.256 -12.907 1.00 79.25 101 ALA A O 1
ATOM 790 N N . ASP A 1 102 ? 3.316 -18.615 -11.792 1.00 70.19 102 ASP A N 1
ATOM 791 C CA . ASP A 1 102 ? 4.510 -17.793 -11.970 1.00 70.19 102 ASP A CA 1
ATOM 792 C C . ASP A 1 102 ? 4.845 -17.720 -13.466 1.00 70.19 102 ASP A C 1
ATOM 794 O O . ASP A 1 102 ? 5.540 -18.563 -14.033 1.00 70.19 102 ASP A O 1
ATOM 798 N N . ALA A 1 103 ? 4.281 -16.723 -14.136 1.00 70.31 103 ALA A N 1
ATOM 799 C CA . ALA A 1 103 ? 4.722 -16.296 -15.444 1.00 70.31 103 ALA A CA 1
ATOM 800 C C . ALA A 1 103 ? 5.933 -15.378 -15.236 1.00 70.31 103 ALA A C 1
ATOM 802 O O . ALA A 1 103 ? 5.960 -14.607 -14.278 1.00 70.31 103 ALA A O 1
ATOM 803 N N . GLU A 1 104 ? 6.930 -15.445 -16.121 1.00 81.81 104 GLU A N 1
ATOM 804 C CA . GLU A 1 104 ? 8.089 -14.538 -16.118 1.00 81.81 104 GLU A CA 1
ATOM 805 C C . GLU A 1 104 ? 7.660 -13.109 -16.512 1.00 81.81 104 GLU A C 1
ATOM 807 O O . GLU A 1 104 ? 7.983 -12.597 -17.583 1.00 81.81 104 GLU A O 1
ATOM 812 N N . LEU A 1 105 ? 6.857 -12.477 -15.660 1.00 87.00 105 LEU A N 1
ATOM 813 C CA . LEU A 1 105 ? 6.299 -11.144 -15.817 1.00 87.00 105 LEU A CA 1
ATOM 814 C C . LEU A 1 105 ? 6.893 -10.235 -14.745 1.00 87.00 105 LEU A C 1
ATOM 816 O O . LEU A 1 105 ? 7.086 -10.638 -13.598 1.00 87.00 105 LEU A O 1
ATOM 820 N N . ASP A 1 106 ? 7.136 -8.977 -15.099 1.00 89.38 106 ASP A N 1
ATOM 821 C CA . ASP A 1 106 ? 7.435 -7.956 -14.098 1.00 89.38 106 ASP A CA 1
ATOM 822 C C . ASP A 1 106 ? 6.237 -7.741 -13.154 1.00 89.38 106 ASP A C 1
ATOM 824 O O . ASP A 1 106 ? 5.100 -8.125 -13.455 1.00 89.38 106 ASP A O 1
ATOM 828 N N . ALA A 1 107 ? 6.475 -7.114 -12.001 1.00 87.81 107 ALA A N 1
ATOM 829 C CA . ALA A 1 107 ? 5.441 -6.940 -10.985 1.00 87.81 107 ALA A CA 1
ATOM 830 C C . ALA A 1 107 ? 4.240 -6.097 -11.454 1.00 87.81 107 ALA A C 1
ATOM 832 O O . ALA A 1 107 ? 3.108 -6.376 -11.060 1.00 87.81 107 ALA A O 1
ATOM 833 N N . SER A 1 108 ? 4.438 -5.099 -12.322 1.00 87.56 108 SER A N 1
ATOM 834 C CA . SER A 1 108 ? 3.321 -4.296 -12.852 1.00 87.56 108 SER A CA 1
ATOM 835 C C . SER A 1 108 ? 2.450 -5.085 -13.822 1.00 87.56 108 SER A C 1
ATOM 837 O O . SER A 1 108 ? 1.216 -5.021 -13.761 1.00 87.56 108 SER A O 1
ATOM 839 N N . THR A 1 109 ? 3.082 -5.858 -14.702 1.00 90.19 109 THR A N 1
ATOM 840 C CA . THR A 1 109 ? 2.383 -6.753 -15.624 1.00 90.19 109 THR A CA 1
ATOM 841 C C . THR A 1 109 ? 1.672 -7.865 -14.852 1.00 90.19 109 THR A C 1
ATOM 843 O O . THR A 1 109 ? 0.504 -8.147 -15.124 1.00 90.19 109 THR A O 1
ATOM 846 N N . SER A 1 110 ? 2.318 -8.416 -13.822 1.00 89.88 110 SER A N 1
ATOM 847 C CA . SER A 1 110 ? 1.722 -9.394 -12.909 1.00 89.88 110 SER A CA 1
ATOM 848 C C . SER A 1 110 ? 0.500 -8.818 -12.201 1.00 89.88 110 SER A C 1
ATOM 850 O O . SER A 1 110 ? -0.576 -9.401 -12.292 1.00 89.88 110 SER A O 1
ATOM 852 N N . GLY A 1 111 ? 0.603 -7.640 -11.578 1.00 88.44 111 GLY A N 1
ATOM 853 C CA . GLY A 1 111 ? -0.527 -6.990 -10.902 1.00 88.44 111 GLY A CA 1
ATOM 854 C 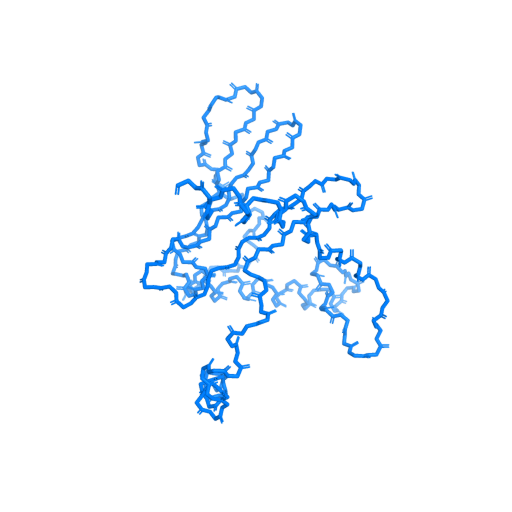C . GLY A 1 111 ? -1.722 -6.752 -11.831 1.00 88.44 111 GLY A C 1
ATOM 855 O O . GLY A 1 111 ? -2.873 -6.942 -11.439 1.00 88.44 111 GLY A O 1
ATOM 856 N N . THR A 1 112 ? -1.456 -6.430 -13.100 1.00 90.25 112 THR A N 1
ATOM 857 C CA . THR A 1 112 ? -2.502 -6.332 -14.128 1.00 90.25 112 THR A CA 1
ATOM 858 C C . THR A 1 112 ? -3.138 -7.696 -14.414 1.00 90.25 112 THR A C 1
ATOM 860 O O . THR A 1 112 ? -4.363 -7.793 -14.476 1.00 90.25 112 THR A O 1
ATOM 863 N N . ALA A 1 113 ? -2.343 -8.760 -14.547 1.00 91.50 113 ALA A N 1
ATOM 864 C CA . ALA A 1 113 ? -2.856 -10.118 -14.727 1.00 91.50 113 ALA A CA 1
ATOM 865 C C . ALA A 1 113 ? -3.733 -10.563 -13.541 1.00 91.50 113 ALA A C 1
ATOM 867 O O . ALA A 1 113 ? -4.820 -11.094 -13.767 1.00 91.50 113 ALA A O 1
ATOM 868 N N . TYR A 1 114 ? -3.316 -10.275 -12.300 1.00 91.38 114 TYR A N 1
ATOM 869 C CA . TYR A 1 114 ? -4.102 -10.536 -11.086 1.00 91.38 114 TYR A CA 1
ATOM 870 C C . TYR A 1 114 ? -5.469 -9.842 -11.134 1.00 91.38 114 TYR A C 1
ATOM 872 O O . TYR A 1 114 ? -6.491 -10.484 -10.886 1.00 91.38 114 TYR A O 1
ATOM 880 N N . LEU A 1 115 ? -5.508 -8.562 -11.527 1.00 90.81 115 LEU A N 1
ATOM 881 C CA . LEU A 1 115 ? -6.759 -7.813 -11.675 1.00 90.81 115 LEU A CA 1
ATOM 882 C C . LEU A 1 115 ? -7.688 -8.437 -12.727 1.00 90.81 115 LEU A C 1
ATOM 884 O O . LEU A 1 115 ? -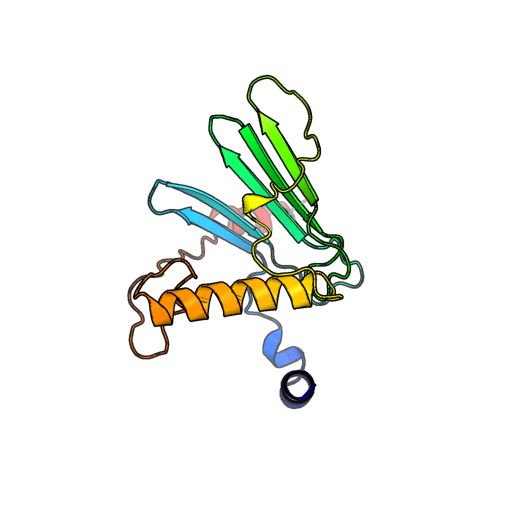8.877 -8.611 -12.466 1.00 90.81 115 LEU A O 1
ATOM 888 N N . TYR A 1 116 ? -7.168 -8.785 -13.908 1.00 92.50 116 TYR A N 1
ATOM 889 C CA . TYR A 1 116 ? -7.989 -9.374 -14.973 1.00 92.50 116 TYR A CA 1
ATOM 890 C C . TYR A 1 116 ? -8.472 -10.786 -14.640 1.00 92.50 116 TYR A C 1
ATOM 892 O O . TYR A 1 116 ? -9.585 -11.143 -15.022 1.00 92.50 116 TYR A O 1
ATOM 900 N N . ALA A 1 117 ? -7.677 -11.578 -13.920 1.00 92.62 117 ALA A N 1
ATOM 901 C CA . ALA A 1 117 ? -8.096 -12.893 -13.453 1.00 92.62 117 ALA A CA 1
ATOM 902 C C . ALA A 1 117 ? -9.239 -12.793 -12.433 1.00 92.62 117 ALA A C 1
ATOM 904 O O . ALA A 1 117 ? -10.237 -13.497 -12.571 1.00 92.62 117 ALA A O 1
ATOM 905 N N . ALA A 1 118 ? -9.134 -11.871 -11.469 1.00 91.19 118 ALA A N 1
ATOM 906 C CA . ALA A 1 118 ? -10.202 -11.607 -10.506 1.00 91.19 118 ALA A CA 1
ATOM 907 C C . ALA A 1 118 ? -11.479 -11.087 -11.195 1.00 91.19 118 ALA A C 1
ATOM 909 O O . ALA A 1 118 ? -12.568 -11.583 -10.924 1.00 91.19 118 ALA A O 1
ATOM 910 N N . LEU A 1 119 ? -11.348 -10.169 -12.161 1.00 92.62 119 LEU A N 1
ATOM 911 C CA . LEU A 1 119 ? -12.486 -9.674 -12.944 1.00 92.62 119 LEU A CA 1
ATOM 912 C C . LEU A 1 119 ? -13.156 -10.787 -13.768 1.00 92.62 119 LEU A C 1
ATOM 914 O O . LEU A 1 119 ? -14.380 -10.839 -13.862 1.00 92.62 119 LEU A O 1
ATOM 918 N N . ALA A 1 120 ? -12.375 -11.672 -14.390 1.00 93.75 120 ALA A N 1
ATOM 919 C CA . ALA A 1 120 ? -12.923 -12.793 -15.150 1.00 93.75 120 ALA A CA 1
ATOM 920 C C . ALA A 1 120 ? -13.710 -13.758 -14.250 1.00 93.75 120 ALA A C 1
ATOM 922 O O . ALA A 1 120 ? -14.761 -14.258 -14.655 1.00 93.75 120 ALA A O 1
ATOM 923 N N . GLU A 1 121 ? -13.227 -13.990 -13.030 1.00 92.81 121 GLU A N 1
ATOM 924 C CA . GLU A 1 121 ? -13.909 -14.816 -12.036 1.00 92.81 121 GLU A CA 1
ATOM 925 C C . GLU A 1 121 ? -15.212 -14.175 -11.544 1.00 92.81 121 GLU A C 1
ATOM 927 O O . GLU A 1 121 ? -16.246 -14.851 -11.501 1.00 92.81 121 GLU A O 1
ATOM 932 N N . ASP A 1 122 ? -15.192 -12.869 -11.275 1.00 94.00 122 ASP A N 1
ATOM 933 C CA . ASP A 1 122 ? -16.383 -12.080 -10.949 1.00 94.00 122 ASP A CA 1
ATOM 934 C C . ASP A 1 122 ? -17.452 -12.205 -12.044 1.00 94.00 122 ASP A C 1
ATOM 936 O O . ASP A 1 122 ? -18.604 -12.537 -11.765 1.00 94.00 122 ASP A O 1
ATOM 940 N N . LEU A 1 123 ? -17.068 -12.069 -13.318 1.00 94.00 123 LEU A N 1
ATOM 941 C CA . LEU A 1 123 ? -17.988 -12.238 -14.451 1.00 94.00 123 LEU A CA 1
ATOM 942 C C . LEU A 1 123 ? -18.530 -13.668 -14.585 1.00 94.00 123 LEU A C 1
ATOM 944 O O . LEU A 1 123 ? -19.666 -13.860 -15.020 1.00 94.00 123 LEU A O 1
ATOM 948 N N . ARG A 1 124 ? -17.725 -14.679 -14.243 1.00 96.62 124 ARG A N 1
ATOM 949 C CA . ARG A 1 124 ? -18.097 -16.095 -14.362 1.00 96.62 124 ARG A CA 1
ATOM 950 C C . ARG A 1 124 ? -19.045 -16.543 -13.252 1.00 96.62 124 ARG A C 1
ATOM 952 O O . ARG A 1 124 ? -19.901 -17.393 -13.492 1.00 96.62 124 ARG A O 1
ATOM 959 N N . THR A 1 125 ? -18.862 -16.023 -12.044 1.00 96.44 125 THR A N 1
ATOM 960 C CA . THR A 1 125 ? -19.570 -16.477 -10.836 1.00 96.44 125 THR A CA 1
ATOM 961 C C . THR A 1 125 ? -20.626 -15.493 -10.340 1.00 96.44 125 THR A C 1
ATOM 963 O O . THR A 1 125 ? -21.459 -15.865 -9.515 1.00 96.44 125 THR A O 1
ATOM 966 N N . GLY A 1 126 ? -20.628 -14.263 -10.858 1.00 93.19 126 GLY A N 1
ATOM 967 C CA . GLY A 1 126 ? -21.474 -13.178 -10.371 1.00 93.19 126 GLY A CA 1
ATOM 968 C C . GLY A 1 126 ? -20.982 -12.560 -9.058 1.00 93.19 126 GLY A C 1
ATOM 969 O O . GLY A 1 126 ? -21.779 -11.933 -8.362 1.00 93.19 126 GLY A O 1
ATOM 970 N N . THR A 1 127 ? -19.713 -12.763 -8.681 1.00 93.12 127 THR A N 1
ATOM 971 C CA . THR A 1 127 ? -19.092 -12.072 -7.541 1.00 93.12 127 THR A CA 1
ATOM 972 C C . THR A 1 127 ? -18.643 -10.656 -7.919 1.00 93.12 127 THR A C 1
ATOM 974 O O . THR A 1 127 ? -18.666 -10.274 -9.086 1.00 93.12 127 THR A O 1
ATOM 977 N N . HIS A 1 128 ? -18.294 -9.853 -6.911 1.00 91.31 128 HIS A N 1
ATOM 978 C CA . HIS A 1 128 ? -17.886 -8.449 -7.053 1.00 91.31 128 HIS A CA 1
ATOM 979 C C . HIS A 1 128 ? -16.685 -8.156 -6.141 1.00 91.31 128 HIS A C 1
ATOM 981 O O . HIS A 1 128 ? -16.766 -7.345 -5.217 1.00 91.31 128 HIS A O 1
ATOM 987 N N . VAL A 1 129 ? -15.602 -8.912 -6.317 1.00 88.69 129 VAL A N 1
ATOM 988 C CA . VAL A 1 129 ? -14.373 -8.775 -5.523 1.00 88.69 129 VAL A CA 1
ATOM 989 C C . VAL A 1 129 ? -13.483 -7.659 -6.070 1.00 88.69 129 VAL A C 1
ATOM 991 O O . VAL A 1 129 ? -12.827 -6.966 -5.289 1.00 88.69 129 VAL A O 1
ATOM 994 N N . VAL A 1 130 ? -13.451 -7.447 -7.390 1.00 89.50 130 VAL A N 1
ATOM 995 C CA . VAL A 1 130 ? -12.758 -6.283 -7.955 1.00 89.50 130 VAL A CA 1
ATOM 996 C C . VAL A 1 130 ? -13.576 -5.010 -7.722 1.00 89.50 130 VAL A C 1
ATOM 998 O O . VAL A 1 130 ? -14.807 -5.060 -7.749 1.00 89.50 130 VAL A O 1
ATOM 1001 N N . PRO A 1 131 ? -12.930 -3.844 -7.520 1.00 81.25 131 PRO A N 1
AT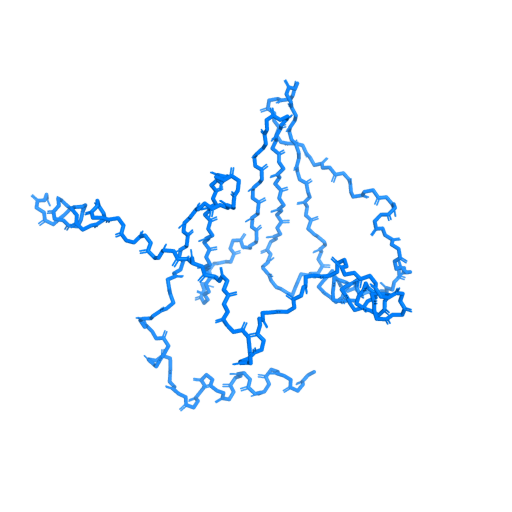OM 1002 C CA . PRO A 1 131 ? -13.655 -2.588 -7.425 1.00 81.25 131 PRO A CA 1
ATOM 1003 C C . PRO A 1 131 ? -14.496 -2.361 -8.678 1.00 81.25 131 PRO A C 1
ATOM 1005 O O . PRO A 1 131 ? -13.976 -2.404 -9.799 1.00 81.25 131 PRO A O 1
ATOM 1008 N N . ASP A 1 132 ? -15.776 -2.054 -8.483 1.00 72.56 132 ASP A N 1
ATOM 1009 C CA . ASP A 1 132 ? -16.591 -1.517 -9.560 1.00 72.56 132 ASP A CA 1
ATOM 1010 C C . ASP A 1 132 ? -15.877 -0.273 -10.108 1.00 72.56 132 ASP A C 1
ATOM 1012 O O . ASP A 1 132 ? -15.453 0.613 -9.356 1.00 72.56 132 ASP A O 1
ATOM 1016 N N . GLY A 1 133 ? -15.691 -0.220 -11.429 1.00 55.53 133 GLY A N 1
ATOM 1017 C CA . GLY A 1 133 ? -15.075 0.938 -12.069 1.00 55.53 133 GLY A CA 1
ATOM 1018 C C . GLY A 1 133 ? -15.799 2.232 -11.673 1.00 55.53 133 GLY A C 1
ATOM 1019 O O . GLY A 1 133 ? -16.976 2.192 -11.293 1.00 55.53 133 GLY A O 1
ATOM 1020 N N . PRO A 1 134 ? -15.140 3.404 -11.779 1.00 42.41 134 PRO A N 1
ATOM 1021 C CA . PRO A 1 134 ? -15.815 4.667 -11.515 1.00 42.41 134 PRO A CA 1
ATOM 1022 C C . PRO A 1 134 ? -17.111 4.699 -12.332 1.00 42.41 134 PRO A C 1
ATOM 1024 O O . PRO A 1 134 ? -17.088 4.265 -13.492 1.00 42.41 134 PRO A O 1
ATOM 1027 N N . PRO A 1 135 ? -18.238 5.162 -11.756 1.00 38.31 135 PRO A N 1
ATOM 1028 C CA . PRO A 1 135 ? -19.509 5.138 -12.448 1.00 38.31 135 PRO A CA 1
ATOM 1029 C C . PRO A 1 135 ? -19.324 5.763 -13.822 1.00 38.31 135 PRO A C 1
ATOM 1031 O O . PRO A 1 135 ? -18.984 6.941 -13.958 1.00 38.31 135 PRO A O 1
ATOM 1034 N N . THR A 1 136 ? -19.523 4.952 -14.859 1.00 38.09 136 THR A N 1
ATOM 1035 C CA . THR A 1 136 ? -19.623 5.481 -16.212 1.00 38.09 136 THR A CA 1
ATOM 1036 C C . THR A 1 136 ? -20.729 6.540 -16.193 1.00 38.09 136 THR A C 1
ATOM 1038 O O . THR A 1 136 ? -21.664 6.444 -15.395 1.00 38.09 136 THR A O 1
ATOM 1041 N N . HIS A 1 137 ? -20.599 7.579 -17.023 1.00 38.75 137 HIS A N 1
ATOM 1042 C CA . HIS A 1 137 ? -21.424 8.804 -17.107 1.00 38.75 137 HIS A CA 1
ATOM 1043 C C . HIS A 1 137 ? -22.958 8.667 -16.911 1.00 38.75 137 HIS A C 1
ATOM 1045 O O . HIS A 1 137 ? -23.651 9.670 -16.773 1.00 38.75 137 HIS A O 1
ATOM 1051 N N . ARG A 1 138 ? -23.508 7.450 -16.892 1.00 32.38 138 ARG A N 1
ATOM 1052 C CA . ARG A 1 138 ? -24.907 7.105 -16.639 1.00 32.38 138 ARG A CA 1
ATOM 1053 C C . ARG A 1 138 ? -25.332 6.963 -15.169 1.00 32.38 138 ARG A C 1
ATOM 1055 O O . ARG A 1 138 ? -26.537 6.869 -14.950 1.00 32.38 138 ARG A O 1
ATOM 1062 N N . ARG A 1 139 ? -24.437 6.943 -14.170 1.00 35.66 139 ARG A N 1
ATOM 1063 C CA . ARG A 1 139 ? -24.831 6.850 -12.738 1.00 35.66 139 ARG A CA 1
ATOM 1064 C C . ARG A 1 139 ? -23.899 7.618 -11.784 1.00 35.66 139 ARG A C 1
ATOM 1066 O O . ARG A 1 139 ? -23.254 7.023 -10.932 1.00 35.66 139 ARG A O 1
ATOM 1073 N N . MET A 1 140 ? -23.838 8.949 -11.881 1.00 28.38 140 MET A N 1
ATOM 1074 C CA . MET A 1 140 ? -23.186 9.778 -10.850 1.00 28.38 140 MET A CA 1
ATOM 1075 C C . MET A 1 140 ? -24.155 10.125 -9.710 1.00 28.38 140 MET A C 1
ATOM 1077 O O . MET A 1 140 ? -24.825 11.152 -9.742 1.00 28.38 140 MET A O 1
ATOM 1081 N N . ALA A 1 141 ? -24.204 9.277 -8.684 1.00 33.75 141 ALA A N 1
ATOM 1082 C CA . ALA A 1 141 ? -24.742 9.620 -7.369 1.00 33.75 141 ALA A CA 1
ATOM 1083 C C . ALA A 1 141 ? -23.966 8.822 -6.311 1.00 33.75 141 ALA A C 1
ATOM 1085 O O . ALA A 1 141 ? -24.213 7.635 -6.144 1.00 33.75 141 ALA A O 1
ATOM 1086 N N . GLY A 1 142 ? -22.992 9.437 -5.631 1.00 31.61 142 GLY A N 1
ATOM 1087 C CA . GLY A 1 142 ? -22.328 8.763 -4.507 1.00 31.61 142 GLY A CA 1
ATOM 1088 C C . GLY A 1 142 ? -21.083 9.445 -3.945 1.00 31.61 142 GLY A C 1
ATOM 1089 O O . GLY A 1 142 ? -20.911 9.482 -2.733 1.00 31.61 142 GLY A O 1
ATOM 1090 N N . TYR A 1 143 ? -20.239 10.060 -4.777 1.00 30.98 143 TYR A N 1
ATOM 1091 C CA . TYR A 1 143 ? -19.024 10.702 -4.266 1.00 30.98 143 TYR A CA 1
ATOM 1092 C C . TYR A 1 143 ? -19.299 12.124 -3.757 1.00 30.98 143 TYR A C 1
ATOM 1094 O O . TYR A 1 143 ? -19.412 13.070 -4.535 1.00 30.98 143 TYR A O 1
ATOM 1102 N N . ARG A 1 144 ? -19.356 12.295 -2.429 1.00 34.53 144 ARG A N 1
ATOM 1103 C CA . ARG A 1 144 ? -19.184 13.598 -1.760 1.00 34.53 144 ARG A CA 1
ATOM 1104 C C . ARG A 1 144 ? -17.760 13.716 -1.214 1.00 34.53 144 ARG A C 1
ATOM 1106 O O . ARG A 1 144 ? -17.537 13.689 -0.009 1.00 34.53 144 ARG A O 1
ATOM 1113 N N . ALA A 1 145 ? -16.792 13.923 -2.101 1.00 34.94 145 ALA A N 1
ATOM 1114 C CA . ALA A 1 145 ? -15.544 14.547 -1.681 1.00 34.94 145 ALA A CA 1
ATOM 1115 C C . ALA A 1 145 ? -15.847 16.026 -1.389 1.00 34.94 145 ALA A C 1
ATOM 1117 O O . ALA A 1 145 ? -16.120 16.804 -2.302 1.00 34.94 145 ALA A O 1
ATOM 1118 N N . ARG A 1 146 ? -15.841 16.436 -0.116 1.00 33.31 146 ARG A N 1
ATOM 1119 C CA . ARG A 1 146 ? -15.707 17.862 0.200 1.00 33.31 146 ARG A CA 1
ATOM 1120 C C . ARG A 1 146 ? -14.261 18.226 -0.101 1.00 33.31 146 ARG A C 1
ATOM 1122 O O . ARG A 1 146 ? -13.362 17.748 0.580 1.00 33.31 146 ARG A O 1
ATOM 1129 N N . SER A 1 147 ? -14.035 19.066 -1.109 1.00 35.25 147 SER A N 1
ATOM 1130 C CA . SER A 1 147 ? -12.764 19.769 -1.274 1.00 35.25 147 SER A CA 1
ATOM 1131 C C . SER A 1 147 ? -12.560 20.655 -0.045 1.00 35.25 147 SER A C 1
ATOM 1133 O O . SER A 1 147 ? -13.023 21.794 0.008 1.00 35.25 147 SER A O 1
ATOM 1135 N N . GLY A 1 148 ? -11.940 20.099 0.991 1.00 32.50 148 GLY A N 1
ATOM 1136 C CA . GLY A 1 148 ? -11.589 20.804 2.209 1.00 32.50 148 GLY A CA 1
ATOM 1137 C C . GLY A 1 148 ? -10.396 21.715 1.967 1.00 32.50 148 GLY A C 1
ATOM 1138 O O . GLY A 1 148 ? -9.318 21.465 2.493 1.00 32.50 148 GLY A O 1
ATOM 1139 N N . VAL A 1 149 ? -10.579 22.809 1.224 1.00 38.09 149 VAL A N 1
ATOM 1140 C CA . VAL A 1 149 ? -9.829 24.017 1.579 1.00 38.09 149 VAL A CA 1
ATOM 1141 C C . VAL A 1 149 ? -10.492 24.513 2.857 1.00 38.09 149 VAL A C 1
ATOM 1143 O O . VAL A 1 149 ? -11.478 25.244 2.824 1.00 38.09 149 VAL A O 1
ATOM 1146 N N . SER A 1 150 ? -10.012 24.019 3.997 1.00 33.78 150 SER A N 1
ATOM 1147 C CA . SER A 1 150 ? -10.357 24.597 5.292 1.00 33.78 150 SER A CA 1
ATOM 1148 C C . SER A 1 150 ? -10.070 26.108 5.241 1.00 33.78 150 SER A C 1
ATOM 1150 O O . SER A 1 150 ? -9.017 26.492 4.718 1.00 33.78 150 SER A O 1
ATOM 1152 N N . PRO A 1 151 ? -10.932 26.976 5.805 1.00 36.09 151 PRO A N 1
ATOM 1153 C CA . PRO A 1 151 ? -10.631 28.399 5.978 1.00 36.09 151 PRO A CA 1
ATOM 1154 C C . PRO A 1 151 ? -9.283 28.651 6.682 1.00 36.09 151 PRO A C 1
ATOM 1156 O O . PRO A 1 151 ? -8.673 29.699 6.483 1.00 36.09 151 PRO A O 1
ATOM 1159 N N . ALA A 1 152 ? -8.763 27.669 7.432 1.00 37.25 152 ALA A N 1
ATOM 1160 C CA . ALA A 1 152 ? -7.440 27.727 8.054 1.00 37.25 152 ALA A CA 1
ATOM 1161 C C . ALA A 1 152 ? -6.285 27.812 7.032 1.00 37.25 152 ALA A C 1
ATOM 1163 O O . ALA A 1 152 ? -5.274 28.457 7.298 1.00 37.25 152 ALA A O 1
ATOM 1164 N N . GLY A 1 153 ? -6.445 27.243 5.829 1.00 30.80 153 GLY A N 1
ATOM 1165 C CA . GLY A 1 153 ? -5.451 27.349 4.751 1.00 30.80 153 GLY A CA 1
ATOM 1166 C C . GLY A 1 153 ? -5.387 28.739 4.106 1.00 30.80 153 GLY A C 1
ATOM 1167 O O . GLY A 1 153 ? -4.355 29.120 3.556 1.00 30.80 153 GLY A O 1
ATOM 1168 N N . ALA A 1 154 ? -6.465 29.525 4.203 1.00 33.06 154 ALA A N 1
ATOM 1169 C CA . ALA A 1 154 ? -6.481 30.914 3.749 1.00 33.06 154 ALA A CA 1
ATOM 1170 C C . ALA A 1 154 ? -5.813 31.865 4.761 1.00 33.06 154 ALA A C 1
ATOM 1172 O O . ALA A 1 154 ? -5.237 32.872 4.346 1.00 33.06 154 ALA A O 1
ATOM 1173 N N . LEU A 1 155 ? -5.835 31.533 6.061 1.00 29.62 155 LEU A N 1
ATOM 1174 C CA . LEU A 1 155 ? -5.149 32.304 7.106 1.00 29.62 155 LEU A CA 1
ATOM 1175 C C . LEU A 1 155 ? -3.625 32.104 7.086 1.00 29.62 155 LEU A C 1
ATOM 1177 O O . LEU A 1 155 ? -2.893 33.089 7.134 1.00 29.62 155 LEU A O 1
ATOM 1181 N N . ALA A 1 156 ? -3.139 30.870 6.906 1.00 31.33 156 ALA A N 1
ATOM 1182 C CA . ALA A 1 156 ? -1.696 30.580 6.882 1.00 31.33 156 ALA A CA 1
ATOM 1183 C C . ALA A 1 156 ? -0.938 31.319 5.756 1.00 31.33 156 ALA A C 1
ATOM 1185 O O . ALA A 1 156 ? 0.250 31.612 5.873 1.00 31.33 156 ALA A O 1
ATOM 1186 N N . ARG A 1 157 ? -1.633 31.685 4.669 1.00 33.03 157 ARG A N 1
ATOM 1187 C CA . ARG A 1 157 ? -1.063 32.480 3.569 1.00 33.03 157 ARG A CA 1
ATOM 1188 C C . ARG A 1 157 ? -0.838 33.957 3.917 1.00 33.03 157 ARG A C 1
ATOM 1190 O O . ARG A 1 157 ? -0.069 34.607 3.215 1.00 33.03 157 ARG A O 1
ATOM 1197 N N . ARG A 1 158 ? -1.497 34.496 4.952 1.00 31.72 158 ARG A N 1
ATOM 1198 C CA . ARG A 1 158 ? -1.325 35.896 5.386 1.00 31.72 158 ARG A CA 1
ATOM 1199 C C . ARG A 1 158 ? -0.190 36.073 6.394 1.00 31.72 158 ARG A C 1
ATOM 1201 O O . ARG A 1 158 ? 0.446 37.116 6.363 1.00 31.72 158 ARG A O 1
ATOM 1208 N N . GLU A 1 159 ? 0.102 35.069 7.217 1.00 35.09 159 GLU A N 1
ATOM 1209 C CA . GLU A 1 159 ? 1.158 35.171 8.238 1.00 35.09 159 GLU A CA 1
ATOM 1210 C C . GLU A 1 159 ? 2.569 34.941 7.671 1.00 35.09 159 GLU A C 1
ATOM 1212 O O . GLU A 1 159 ? 3.516 35.559 8.138 1.00 35.09 159 GLU A O 1
ATOM 1217 N N . ILE A 1 160 ? 2.716 34.159 6.594 1.00 37.69 160 ILE A N 1
ATOM 1218 C CA . ILE A 1 160 ? 4.022 33.932 5.938 1.00 37.69 160 ILE A CA 1
ATOM 1219 C C . ILE A 1 160 ? 4.450 35.114 5.044 1.00 37.69 160 ILE A C 1
ATOM 1221 O O . ILE A 1 160 ? 5.630 35.279 4.769 1.00 37.69 160 ILE A O 1
ATOM 1225 N N . MET A 1 161 ? 3.516 35.964 4.606 1.00 35.12 161 MET A N 1
ATOM 1226 C CA . MET A 1 161 ? 3.824 37.163 3.803 1.00 35.12 161 MET A CA 1
ATOM 1227 C C . MET A 1 161 ? 3.983 38.439 4.646 1.00 35.12 161 MET A C 1
ATOM 1229 O O . MET A 1 161 ? 4.198 39.513 4.087 1.00 35.12 161 MET A O 1
ATOM 1233 N N . ALA A 1 162 ? 3.839 38.336 5.969 1.00 41.38 162 ALA A N 1
ATOM 1234 C CA . ALA A 1 162 ? 3.972 39.445 6.913 1.00 41.38 162 ALA A CA 1
ATOM 1235 C C . ALA A 1 162 ? 5.149 39.267 7.895 1.00 41.38 162 ALA A C 1
ATOM 1237 O O . ALA A 1 162 ? 5.248 40.037 8.850 1.00 41.38 162 ALA A O 1
ATOM 1238 N N . ALA A 1 163 ? 6.017 38.274 7.660 1.00 35.34 163 ALA A N 1
ATOM 1239 C CA . ALA A 1 163 ? 7.244 38.013 8.413 1.00 35.34 163 ALA A CA 1
ATOM 1240 C C . ALA A 1 163 ? 8.486 38.305 7.562 1.00 35.34 163 ALA A C 1
ATOM 1242 O O . ALA A 1 163 ? 8.449 37.994 6.348 1.00 35.34 163 ALA A O 1
#

Organism: NCBI:txid332524

pLDDT: mean 71.62, std 25.38, range [28.22, 97.19]

Sequence (163 aa):
MVMWGACAAYVCRWGVDAFAPRMPQRYIGSLADDALFSIHIEGAQRLRPGLQIDITGTEGVLRVTNARAYENVQDNTVWGMNGTSEVLEELPVPVQYRFLADAELDASTSGTAYLYAALAEDLRTGTHVVPDGPPTHRRMAGYRARSGVSPAGALARREIMAA